Protein AF-A0A942JH20-F1 (afdb_monomer)

Solvent-accessible surface area (backbone atoms only — not comparable to full-atom values): 7041 Å² total; per-residue (Å²): 140,87,87,89,83,89,86,81,83,89,62,93,78,93,52,69,38,96,47,98,85,47,74,64,49,87,51,37,68,58,56,51,49,53,52,55,50,51,51,50,53,52,49,46,57,58,48,54,72,75,47,81,91,45,60,68,64,47,50,53,51,43,52,50,51,47,36,63,50,64,23,53,99,92,36,84,40,81,62,84,74,84,64,80,86,71,89,72,82,85,68,88,77,86,75,80,76,82,73,78,74,84,76,128

Foldseek 3Di:
DDDDDDDDDPDDDDADDPDDVDDGDDDQVVVVVVVLVVLLVVQLVVLCVPDVVPNPVSNVVSVVVSCQACNDPVGHHPDDGDDDDDDDDDDPDDDPDPPPPPPD

Radius of gyration: 20.37 Å; Cα contacts (8 Å, |Δi|>4): 50; chains: 1; bounding box: 49×54×47 Å

Structure (mmCIF, N/CA/C/O backbone):
data_AF-A0A942JH20-F1
#
_entry.id   AF-A0A942JH20-F1
#
loop_
_atom_site.group_PDB
_atom_site.id
_atom_site.type_symbol
_atom_site.label_atom_id
_atom_site.label_alt_id
_atom_site.label_comp_id
_atom_site.label_asym_id
_atom_sit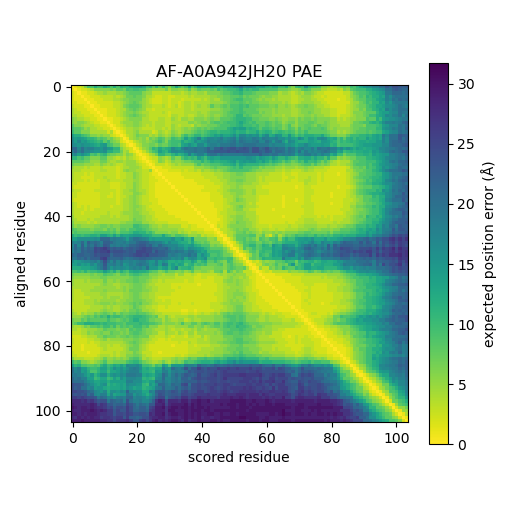e.label_entity_id
_atom_site.label_seq_id
_atom_site.pdbx_PDB_ins_code
_atom_site.Cartn_x
_atom_site.Cartn_y
_atom_site.Cartn_z
_atom_site.occupancy
_atom_site.B_iso_or_equiv
_atom_site.auth_seq_id
_atom_site.auth_comp_id
_atom_site.auth_asym_id
_atom_site.auth_atom_id
_atom_site.pdbx_PDB_model_num
ATOM 1 N N . MET A 1 1 ? 4.452 -18.955 1.477 1.00 82.44 1 MET A N 1
ATOM 2 C CA . MET A 1 1 ? 5.433 -18.293 2.364 1.00 82.44 1 MET A CA 1
ATOM 3 C C . MET A 1 1 ? 4.734 -17.126 3.043 1.00 82.44 1 MET A C 1
ATOM 5 O O . MET A 1 1 ? 4.044 -16.394 2.344 1.00 82.44 1 MET A O 1
ATOM 9 N N . GLN A 1 2 ? 4.859 -16.989 4.364 1.00 90.44 2 GLN A N 1
ATOM 10 C CA . GLN A 1 2 ? 4.233 -15.925 5.157 1.00 90.44 2 GLN A CA 1
ATOM 11 C C . GLN A 1 2 ? 5.321 -15.161 5.914 1.00 90.44 2 GLN A C 1
ATOM 13 O O . GLN A 1 2 ? 6.252 -15.778 6.425 1.00 90.44 2 GLN A O 1
ATOM 18 N N . LEU A 1 3 ? 5.200 -13.835 5.962 1.00 93.94 3 LEU A N 1
ATOM 19 C CA . LEU A 1 3 ? 6.075 -12.947 6.723 1.00 93.94 3 LEU A CA 1
ATOM 20 C C . LEU A 1 3 ? 5.211 -12.178 7.721 1.00 93.94 3 LEU A C 1
ATOM 22 O O . LEU A 1 3 ? 4.195 -11.606 7.327 1.00 93.94 3 LEU A O 1
ATOM 26 N N . ASN A 1 4 ? 5.613 -12.183 8.990 1.00 94.75 4 ASN A N 1
ATOM 27 C CA . ASN A 1 4 ? 4.895 -11.516 10.071 1.00 94.75 4 ASN A CA 1
ATOM 28 C C . ASN A 1 4 ? 5.765 -10.391 10.628 1.00 94.75 4 ASN A C 1
ATOM 30 O O . ASN A 1 4 ? 6.940 -10.606 10.919 1.00 94.75 4 ASN A O 1
ATOM 34 N N . PHE A 1 5 ? 5.171 -9.213 10.785 1.00 94.00 5 PHE A N 1
ATOM 35 C CA . PHE A 1 5 ? 5.822 -8.036 11.346 1.00 94.00 5 PHE A CA 1
ATOM 36 C C . PHE A 1 5 ? 4.928 -7.460 12.439 1.00 94.00 5 PHE A C 1
ATOM 38 O O . PHE A 1 5 ? 3.712 -7.391 12.262 1.00 94.00 5 PHE A O 1
ATOM 45 N N . GLN A 1 6 ? 5.537 -7.036 13.542 1.00 93.25 6 GLN A N 1
ATOM 46 C CA . GLN A 1 6 ? 4.882 -6.232 14.570 1.00 93.25 6 GLN A CA 1
ATOM 47 C C . GLN A 1 6 ? 5.338 -4.784 14.411 1.00 93.25 6 GLN A C 1
ATOM 49 O O . GLN A 1 6 ? 6.513 -4.524 14.150 1.00 93.25 6 GLN A O 1
ATOM 54 N N . GLY A 1 7 ? 4.399 -3.852 14.526 1.00 89.62 7 GLY A N 1
ATOM 55 C CA . GLY A 1 7 ? 4.665 -2.426 14.423 1.00 89.62 7 GLY A CA 1
ATOM 56 C C . GLY A 1 7 ? 3.895 -1.674 15.493 1.00 89.62 7 GLY A C 1
ATOM 57 O O . GLY A 1 7 ? 2.742 -1.997 15.766 1.00 89.62 7 GLY A O 1
ATOM 58 N N . GLU A 1 8 ? 4.535 -0.666 16.075 1.00 89.31 8 GLU A N 1
ATOM 59 C CA . GLU A 1 8 ? 3.927 0.223 17.056 1.00 89.31 8 GLU A CA 1
ATOM 60 C C . GLU A 1 8 ? 3.751 1.616 16.458 1.00 89.31 8 GLU A C 1
ATOM 62 O O . GLU A 1 8 ? 4.598 2.137 15.727 1.00 89.31 8 GLU A O 1
ATOM 67 N N . VAL A 1 9 ? 2.618 2.223 16.782 1.00 86.38 9 VAL A N 1
ATOM 68 C CA . VAL A 1 9 ? 2.283 3.578 16.376 1.00 86.38 9 VAL A CA 1
ATOM 69 C C . VAL A 1 9 ? 2.838 4.533 17.425 1.00 86.38 9 VAL A C 1
ATOM 71 O O . VAL A 1 9 ? 2.282 4.661 18.510 1.00 86.38 9 VAL A O 1
ATOM 74 N N . LEU A 1 10 ? 3.942 5.206 17.100 1.00 88.81 10 LEU A N 1
ATOM 75 C CA . LEU A 1 10 ? 4.611 6.123 18.033 1.00 88.81 10 LEU A CA 1
ATOM 76 C C . LEU A 1 10 ? 3.895 7.473 18.163 1.00 88.81 10 LEU A C 1
ATOM 78 O O . LEU A 1 10 ? 3.968 8.125 19.202 1.00 88.81 10 LEU A O 1
ATOM 82 N N . THR A 1 11 ? 3.225 7.913 17.099 1.00 87.94 11 THR A N 1
ATOM 83 C CA . THR A 1 11 ? 2.515 9.194 17.040 1.00 87.94 11 THR A CA 1
ATOM 84 C C . THR A 1 11 ? 1.057 8.978 16.650 1.00 87.94 11 THR A C 1
ATOM 86 O O . THR A 1 11 ? 0.767 8.059 15.883 1.00 87.94 11 THR A O 1
ATOM 89 N N . PRO A 1 12 ? 0.120 9.815 17.133 1.00 84.81 12 PRO A N 1
ATOM 90 C CA . PRO A 1 12 ? -1.285 9.682 16.766 1.00 84.81 12 PRO A CA 1
ATOM 91 C C . PRO A 1 12 ? -1.478 9.655 15.243 1.00 84.81 12 PRO A C 1
ATOM 93 O O . PRO A 1 12 ? -1.018 10.551 14.533 1.00 84.81 12 PRO A O 1
ATOM 96 N N . MET A 1 13 ? -2.170 8.630 14.742 1.00 83.00 13 MET A N 1
ATOM 97 C CA . MET A 1 13 ? -2.512 8.511 13.324 1.00 83.00 13 MET A CA 1
ATOM 98 C C . MET A 1 13 ? -3.896 9.090 13.047 1.00 83.00 13 MET A C 1
ATOM 100 O O . MET A 1 13 ? -4.849 8.850 13.786 1.00 83.00 13 MET A O 1
ATOM 104 N N . PHE A 1 14 ? -4.023 9.786 11.920 1.00 82.00 14 PHE A N 1
ATOM 105 C CA . PHE A 1 14 ? -5.311 10.222 11.392 1.00 82.00 14 PHE A CA 1
ATOM 106 C C . PHE A 1 14 ? -5.848 9.149 10.448 1.00 82.00 14 PHE A C 1
ATOM 108 O O . PHE A 1 14 ? -5.411 9.040 9.302 1.00 82.00 14 PHE A O 1
ATOM 115 N N . LEU A 1 15 ? -6.775 8.333 10.941 1.00 83.06 15 LEU A N 1
ATOM 116 C CA . LEU A 1 15 ? -7.400 7.262 10.170 1.00 83.06 15 LEU A CA 1
ATOM 117 C C . LEU A 1 15 ? -8.864 7.601 9.891 1.00 83.06 15 LEU A C 1
ATOM 119 O O . LEU A 1 15 ? -9.558 8.162 10.737 1.00 83.06 15 LEU A O 1
ATOM 123 N N . GLY A 1 16 ? -9.329 7.257 8.691 1.00 75.50 16 GLY A N 1
ATOM 124 C CA . GLY A 1 16 ? -10.742 7.333 8.336 1.00 75.50 16 GLY A CA 1
ATOM 125 C C . GLY A 1 16 ? -11.463 6.039 8.704 1.00 75.50 16 GLY A C 1
ATOM 126 O O . GLY A 1 16 ? -10.932 4.954 8.468 1.00 75.50 16 GLY A O 1
ATOM 127 N N . SER A 1 17 ? -12.674 6.154 9.245 1.00 68.62 17 SER A N 1
ATOM 128 C CA . SER A 1 17 ? -13.580 5.013 9.403 1.00 68.62 17 SER A CA 1
ATOM 129 C C . SER A 1 17 ? -14.412 4.790 8.129 1.00 68.62 17 SER A C 1
ATOM 131 O O . SER A 1 17 ? -14.419 5.632 7.229 1.00 68.62 17 SER A O 1
ATOM 133 N N . ALA A 1 18 ? -15.079 3.637 8.014 1.00 70.88 18 ALA A N 1
ATOM 134 C CA . ALA A 1 18 ? -16.004 3.360 6.900 1.00 70.88 18 ALA A CA 1
ATOM 135 C C . ALA A 1 18 ? -17.260 4.208 7.048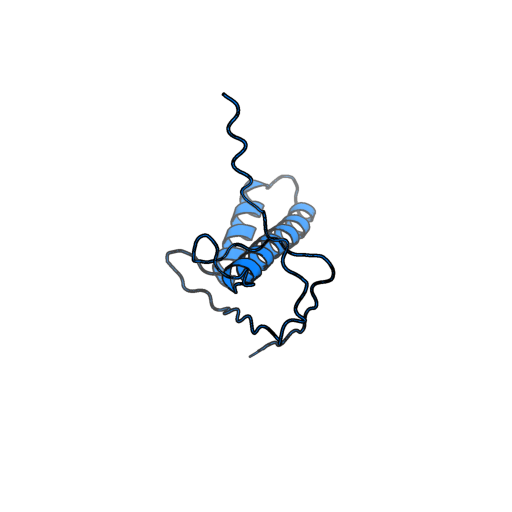 1.00 70.88 18 ALA A C 1
ATOM 137 O O . ALA A 1 18 ? -17.758 4.738 6.059 1.00 70.88 18 ALA A O 1
ATOM 138 N N . ASP A 1 19 ? -17.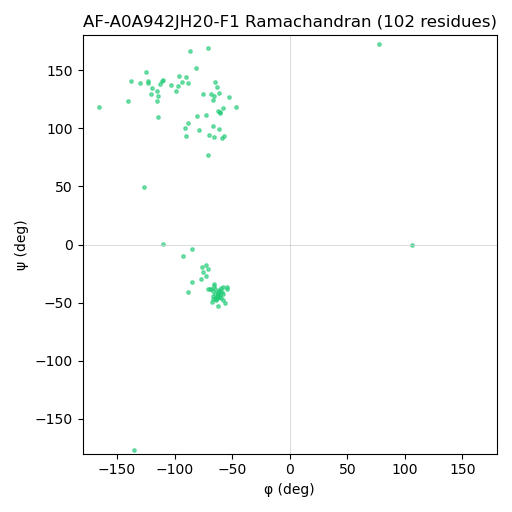703 4.364 8.291 1.00 73.00 19 ASP A N 1
ATOM 139 C CA . ASP A 1 19 ? -18.853 5.168 8.637 1.00 73.00 19 ASP A CA 1
ATOM 140 C C . ASP A 1 19 ? -18.390 6.549 9.088 1.00 73.00 19 ASP A C 1
ATOM 142 O O . ASP A 1 19 ? -17.432 6.703 9.852 1.00 73.00 19 ASP A O 1
ATOM 146 N N . SER A 1 20 ? -19.077 7.585 8.618 1.00 59.50 20 SER A N 1
ATOM 147 C CA . SER A 1 20 ? -18.840 8.958 9.052 1.00 59.50 20 SER A CA 1
ATOM 148 C C . SER A 1 20 ? -19.115 9.085 10.556 1.00 59.50 20 SER A C 1
ATOM 150 O O . SER A 1 20 ? -20.266 9.209 10.966 1.00 59.50 20 SER A O 1
ATOM 152 N N . GLY A 1 21 ? -18.051 9.051 11.365 1.00 63.66 21 GLY A N 1
ATOM 153 C CA . GLY A 1 21 ? -18.107 9.086 12.833 1.00 63.66 21 GLY A CA 1
ATOM 154 C C . GLY A 1 21 ? -17.814 7.752 13.531 1.00 63.66 21 GLY A C 1
ATOM 155 O O . GLY A 1 21 ? -17.837 7.719 14.758 1.00 63.66 21 GLY A O 1
ATOM 156 N N . GLY A 1 22 ? -17.536 6.678 12.783 1.00 66.00 22 GLY A N 1
ATOM 157 C CA . GLY A 1 22 ? -17.118 5.392 13.342 1.00 66.00 22 GLY A CA 1
ATOM 158 C C . GLY A 1 22 ? -15.697 5.420 13.910 1.00 66.00 22 GLY A C 1
ATOM 159 O O . GLY A 1 22 ? -14.936 6.368 13.687 1.00 66.00 22 GLY A O 1
ATOM 160 N N . GLU A 1 23 ? -15.323 4.363 14.634 1.00 73.50 23 GLU A N 1
ATOM 161 C CA . GLU A 1 23 ? -13.981 4.267 15.207 1.00 73.50 23 GLU A CA 1
ATOM 162 C C . GLU A 1 23 ? -12.907 4.220 14.103 1.00 73.50 23 GLU A C 1
ATOM 164 O O . GLU A 1 23 ? -13.086 3.538 13.083 1.00 73.50 23 GLU A O 1
ATOM 169 N N . PRO A 1 24 ? -11.808 4.978 14.259 1.00 77.62 24 PRO A N 1
ATOM 170 C CA . PRO A 1 24 ? -10.697 4.964 13.319 1.00 77.62 24 PRO A CA 1
ATOM 171 C C . PRO A 1 24 ? -9.986 3.604 13.337 1.00 77.62 24 PRO A C 1
ATOM 173 O O . PRO A 1 24 ? -9.482 3.178 14.373 1.00 77.62 24 PRO A O 1
ATOM 176 N N . GLU A 1 25 ? -9.874 2.951 12.178 1.00 82.75 25 GLU A N 1
ATOM 177 C CA . GLU A 1 25 ? -9.207 1.649 12.048 1.00 82.75 25 GLU A CA 1
ATOM 178 C C . GLU A 1 25 ? -8.055 1.674 11.034 1.00 82.75 25 GLU A C 1
ATOM 180 O O . GLU A 1 25 ? -8.124 2.310 9.976 1.00 82.75 25 GLU A O 1
ATOM 185 N N . LEU A 1 26 ? -6.959 0.975 11.352 1.00 86.06 26 LEU A N 1
ATOM 186 C CA . LEU A 1 26 ? -5.848 0.806 10.421 1.00 86.06 26 LEU A CA 1
ATOM 187 C C . LEU A 1 26 ? -6.193 -0.310 9.434 1.00 86.06 26 LEU A C 1
ATOM 189 O O . LEU A 1 26 ? -6.226 -1.487 9.785 1.00 86.06 26 LEU A O 1
ATOM 193 N N . ARG A 1 27 ? -6.415 0.055 8.172 1.00 87.12 27 ARG A N 1
ATOM 194 C CA . ARG A 1 27 ? -6.867 -0.888 7.145 1.00 87.12 27 ARG A CA 1
ATOM 195 C C . ARG A 1 27 ? -5.717 -1.448 6.318 1.00 87.12 27 ARG A C 1
ATOM 197 O O . ARG A 1 27 ? -4.799 -0.723 5.928 1.00 87.12 27 ARG A O 1
ATOM 204 N N . ALA A 1 28 ? -5.833 -2.717 5.927 1.00 92.19 28 ALA A N 1
ATOM 205 C CA . ALA A 1 28 ? -4.875 -3.361 5.029 1.00 92.19 28 ALA A CA 1
ATOM 206 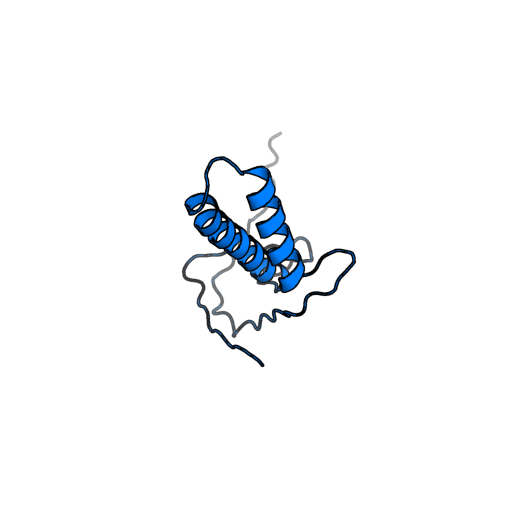C C . ALA A 1 28 ? -4.655 -2.616 3.689 1.00 92.19 28 ALA A C 1
ATOM 208 O O . ALA A 1 28 ? -3.502 -2.529 3.259 1.00 92.19 28 ALA A O 1
ATOM 209 N N . PRO A 1 29 ? -5.676 -2.012 3.034 1.00 91.00 29 PRO A N 1
ATOM 210 C CA . PRO A 1 29 ? -5.470 -1.169 1.856 1.00 91.00 29 PRO A CA 1
ATOM 211 C C . PRO A 1 29 ? -4.545 0.032 2.086 1.00 91.00 29 PRO A C 1
ATOM 213 O O . PRO A 1 29 ? -3.758 0.347 1.195 1.00 91.00 29 PRO A O 1
ATOM 216 N N . SER A 1 30 ? -4.582 0.667 3.262 1.00 90.25 30 SER A N 1
ATOM 217 C CA . SER A 1 30 ? -3.712 1.808 3.583 1.00 90.25 30 SER A CA 1
ATOM 218 C C . SER A 1 30 ? -2.249 1.376 3.663 1.00 90.25 30 SER A C 1
ATOM 220 O O . SER A 1 30 ? -1.387 1.968 3.012 1.00 90.25 30 SER A O 1
ATOM 222 N N . VAL A 1 31 ? -1.977 0.277 4.376 1.00 92.69 31 VAL A N 1
ATOM 223 C CA . VAL A 1 31 ? -0.631 -0.317 4.464 1.00 92.69 31 VAL A CA 1
ATOM 224 C C . VAL A 1 31 ? -0.147 -0.754 3.081 1.00 92.69 31 VAL A C 1
ATOM 226 O O . VAL A 1 31 ? 0.969 -0.439 2.671 1.00 92.69 31 VAL A O 1
ATOM 229 N N . ARG A 1 32 ? -1.010 -1.416 2.306 1.00 93.88 32 ARG A N 1
ATOM 230 C CA . ARG A 1 32 ? -0.717 -1.822 0.927 1.00 93.88 32 ARG A CA 1
ATOM 231 C C . ARG A 1 32 ? -0.378 -0.622 0.036 1.00 93.88 32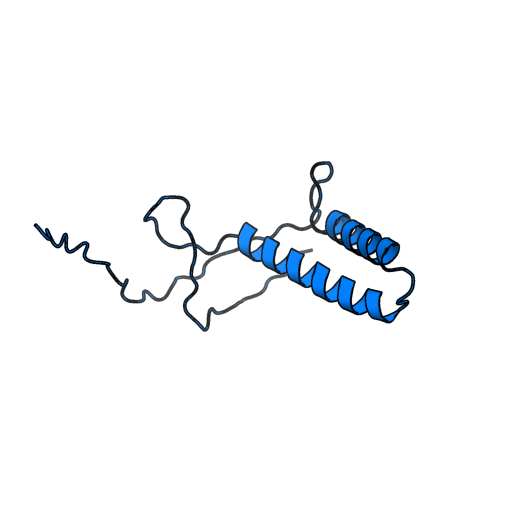 ARG A C 1
ATOM 233 O O . ARG A 1 32 ? 0.540 -0.716 -0.776 1.00 93.88 32 ARG A O 1
ATOM 240 N N . GLY A 1 33 ? -1.090 0.495 0.177 1.00 93.12 33 GLY A N 1
ATOM 241 C CA . GLY A 1 33 ? -0.811 1.740 -0.540 1.00 93.12 33 GLY A CA 1
ATOM 242 C C . GLY A 1 33 ? 0.561 2.319 -0.195 1.00 93.12 33 GLY A C 1
ATOM 243 O O . GLY A 1 33 ? 1.326 2.656 -1.100 1.00 93.12 33 GLY A O 1
ATOM 244 N N . ALA A 1 34 ? 0.910 2.349 1.094 1.00 94.12 34 ALA A N 1
ATOM 245 C CA . ALA A 1 34 ? 2.228 2.781 1.556 1.00 94.12 34 ALA A CA 1
ATOM 246 C C . ALA A 1 34 ? 3.354 1.892 0.999 1.00 94.12 34 ALA A C 1
ATOM 248 O O . ALA A 1 34 ? 4.352 2.405 0.498 1.00 94.12 34 ALA A O 1
ATOM 249 N N . LEU A 1 35 ? 3.173 0.566 0.993 1.00 94.69 35 LEU A N 1
ATOM 250 C CA . LEU A 1 35 ? 4.137 -0.366 0.397 1.00 94.69 35 LEU A CA 1
ATOM 251 C C . LEU A 1 35 ? 4.303 -0.142 -1.116 1.00 94.69 35 LEU A C 1
ATOM 253 O O . LEU A 1 35 ? 5.430 -0.117 -1.607 1.00 94.69 35 LEU A O 1
ATOM 257 N N . ARG A 1 36 ? 3.208 0.079 -1.862 1.00 94.75 36 ARG A N 1
ATOM 258 C CA . ARG A 1 36 ? 3.266 0.425 -3.300 1.00 94.75 36 ARG A CA 1
ATOM 259 C C . ARG A 1 36 ? 4.001 1.738 -3.547 1.00 94.75 36 ARG A C 1
ATOM 261 O O . ARG A 1 36 ? 4.730 1.863 -4.528 1.00 94.75 36 ARG A O 1
ATOM 268 N N . TYR A 1 37 ? 3.794 2.733 -2.689 1.00 95.06 37 TYR A N 1
ATOM 269 C CA . TYR A 1 37 ? 4.517 3.999 -2.759 1.00 95.06 37 TYR A CA 1
ATOM 270 C C . TYR A 1 37 ? 6.022 3.790 -2.558 1.00 95.06 37 TYR A C 1
ATOM 272 O O . TYR A 1 37 ? 6.806 4.180 -3.423 1.00 95.06 37 TYR A O 1
ATOM 280 N N . TRP A 1 38 ? 6.420 3.113 -1.480 1.00 95.31 38 TRP A N 1
ATOM 281 C CA . TRP A 1 38 ? 7.832 2.884 -1.177 1.00 95.31 38 TRP A CA 1
ATOM 282 C C . TRP A 1 38 ? 8.528 1.992 -2.203 1.00 95.31 38 TRP A C 1
ATOM 284 O O . TRP A 1 38 ? 9.669 2.275 -2.557 1.00 95.31 38 TRP A O 1
ATOM 294 N N . LEU A 1 39 ? 7.836 0.992 -2.762 1.00 94.06 39 LEU A N 1
ATOM 295 C CA . LEU A 1 39 ? 8.354 0.220 -3.894 1.00 94.06 39 LEU A CA 1
ATOM 296 C C . LEU A 1 39 ? 8.711 1.142 -5.066 1.00 94.06 39 LEU A C 1
ATOM 298 O O . LEU A 1 39 ? 9.822 1.062 -5.581 1.00 94.06 39 LEU A O 1
ATOM 302 N N . ARG A 1 40 ? 7.794 2.030 -5.476 1.00 91.88 40 ARG A N 1
ATOM 303 C CA . ARG A 1 40 ? 8.045 2.971 -6.580 1.00 91.88 40 ARG A CA 1
ATOM 304 C C . ARG A 1 40 ? 9.192 3.928 -6.273 1.00 91.88 40 ARG A C 1
ATOM 306 O O . ARG A 1 40 ? 9.992 4.192 -7.163 1.00 91.88 40 ARG A O 1
ATOM 313 N N . ALA A 1 41 ? 9.280 4.431 -5.042 1.00 92.12 41 ALA A N 1
ATOM 314 C CA . ALA A 1 41 ? 10.346 5.340 -4.628 1.00 92.12 41 ALA A CA 1
ATOM 315 C C . ALA A 1 41 ? 11.725 4.659 -4.673 1.00 92.12 41 ALA A C 1
ATOM 317 O O . ALA A 1 41 ? 12.661 5.212 -5.245 1.00 92.12 41 ALA A O 1
ATOM 318 N N . LEU A 1 42 ? 11.834 3.440 -4.135 1.00 91.19 42 LEU A N 1
ATOM 319 C CA . LEU A 1 42 ? 13.074 2.662 -4.147 1.00 91.19 42 LEU A CA 1
ATOM 320 C C . LEU A 1 42 ? 13.458 2.236 -5.567 1.00 91.19 42 LEU A C 1
ATOM 322 O O . LEU A 1 42 ? 14.581 2.480 -5.996 1.00 91.19 42 LEU A O 1
ATOM 326 N N . ALA A 1 43 ? 12.521 1.654 -6.320 1.00 88.62 43 ALA A N 1
ATOM 327 C CA . ALA A 1 43 ? 12.771 1.218 -7.690 1.00 88.62 43 ALA A CA 1
ATOM 328 C C . ALA A 1 43 ? 13.124 2.403 -8.602 1.00 88.62 43 ALA A C 1
ATOM 330 O O . ALA A 1 43 ? 14.053 2.307 -9.398 1.00 88.62 43 ALA A O 1
ATOM 331 N N . GLY A 1 44 ? 12.427 3.534 -8.459 1.00 86.00 44 GLY A N 1
ATOM 332 C CA . GLY A 1 44 ? 12.732 4.77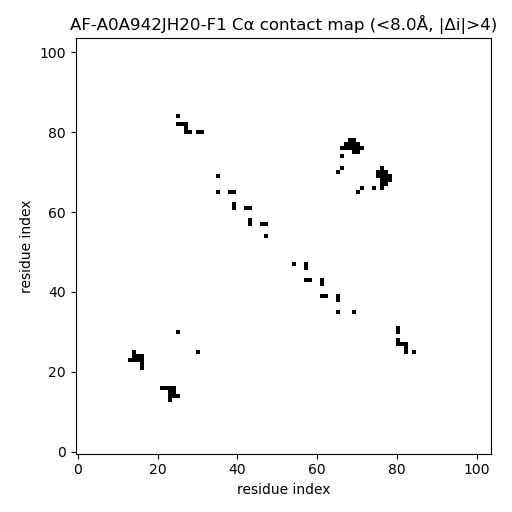0 -9.176 1.00 86.00 44 GLY A CA 1
ATOM 333 C C . GLY A 1 44 ? 14.109 5.326 -8.821 1.00 86.00 44 GLY A C 1
ATOM 334 O O . GLY A 1 44 ? 14.878 5.637 -9.723 1.00 86.00 44 GLY A O 1
ATOM 335 N N . GLY A 1 45 ? 14.453 5.383 -7.530 1.00 85.25 45 GLY A N 1
ATOM 336 C CA . GLY A 1 45 ? 15.755 5.866 -7.067 1.00 85.25 45 GLY A CA 1
ATOM 337 C C . GLY A 1 45 ? 16.927 5.022 -7.569 1.00 85.25 45 GLY A C 1
ATOM 338 O O . GLY A 1 45 ? 17.903 5.576 -8.063 1.00 85.25 45 GLY A O 1
ATOM 339 N N . ILE A 1 46 ? 16.805 3.691 -7.511 1.00 82.81 46 ILE A N 1
ATOM 340 C CA . ILE A 1 46 ? 17.828 2.767 -8.026 1.00 82.81 46 ILE A CA 1
ATOM 341 C C . ILE A 1 46 ? 17.963 2.921 -9.548 1.00 82.81 46 ILE A C 1
ATOM 343 O O . ILE A 1 46 ? 19.061 3.087 -10.059 1.00 82.81 46 ILE A O 1
ATOM 347 N N . ARG A 1 47 ? 16.845 2.932 -10.284 1.00 73.75 47 ARG A N 1
ATOM 348 C CA . ARG A 1 47 ? 16.854 2.960 -11.759 1.00 73.75 47 ARG A CA 1
ATOM 349 C C . ARG A 1 47 ? 17.271 4.300 -12.354 1.00 73.75 47 ARG A C 1
ATOM 351 O O . ARG A 1 47 ? 17.762 4.336 -13.476 1.00 73.75 47 ARG A O 1
ATOM 358 N N . TRP A 1 48 ? 17.059 5.406 -11.644 1.00 66.25 48 TRP A N 1
ATOM 359 C CA . TRP A 1 48 ? 17.552 6.719 -12.068 1.00 66.25 48 TRP A CA 1
ATOM 360 C C . TRP A 1 48 ? 19.065 6.876 -11.903 1.00 66.25 48 TRP A C 1
ATOM 362 O O . TRP A 1 48 ? 19.629 7.766 -12.533 1.00 66.25 48 TRP A O 1
ATOM 372 N N . ALA A 1 49 ? 19.718 6.022 -11.109 1.00 64.00 49 ALA A N 1
ATOM 373 C CA . ALA A 1 49 ? 21.172 6.013 -10.989 1.00 64.00 49 ALA A CA 1
ATOM 374 C C . ALA A 1 49 ? 21.872 5.380 -12.208 1.00 64.00 49 ALA A C 1
ATOM 376 O O . ALA A 1 49 ? 23.026 5.708 -12.470 1.00 64.00 49 ALA A O 1
ATOM 377 N N . ASP A 1 50 ? 21.179 4.516 -12.960 1.00 63.69 50 ASP A N 1
ATOM 378 C CA . ASP A 1 50 ? 21.798 3.701 -14.012 1.00 63.69 50 ASP A CA 1
ATOM 379 C C . ASP A 1 50 ? 21.920 4.420 -15.371 1.00 63.69 50 ASP A C 1
ATOM 381 O O . ASP A 1 50 ? 22.875 4.164 -16.099 1.00 63.69 50 ASP A O 1
ATOM 385 N N . ASP A 1 51 ? 20.989 5.318 -15.737 1.00 61.31 51 ASP A N 1
ATOM 386 C CA . ASP A 1 51 ? 21.091 6.125 -16.970 1.00 61.31 51 ASP A CA 1
ATOM 387 C C . ASP A 1 51 ? 20.101 7.311 -16.980 1.00 61.31 51 ASP A C 1
ATOM 389 O O . ASP A 1 51 ? 18.876 7.131 -16.956 1.00 61.31 51 ASP A O 1
ATOM 393 N N . ILE A 1 52 ? 20.620 8.544 -17.036 1.00 62.00 52 ILE A N 1
ATOM 394 C CA . ILE A 1 52 ? 19.815 9.779 -17.006 1.00 62.00 52 ILE A CA 1
ATOM 395 C C . ILE A 1 52 ? 19.114 10.060 -18.345 1.00 62.00 52 ILE A C 1
ATOM 397 O O . ILE A 1 52 ? 18.124 10.796 -18.378 1.00 62.00 52 ILE A O 1
ATOM 401 N N . ASN A 1 53 ? 19.591 9.458 -19.442 1.00 63.31 53 ASN A N 1
ATOM 402 C CA . ASN A 1 53 ? 19.108 9.739 -20.796 1.00 63.31 53 ASN A CA 1
ATOM 403 C C . ASN A 1 53 ? 17.864 8.927 -21.184 1.00 63.31 53 ASN A C 1
ATOM 405 O O . ASN A 1 53 ? 17.289 9.158 -22.246 1.00 63.31 53 ASN A O 1
ATOM 409 N N . VAL A 1 54 ? 17.405 8.010 -20.324 1.00 67.81 54 VAL A N 1
ATOM 410 C CA . VAL A 1 54 ? 16.322 7.068 -20.654 1.00 67.81 54 VAL A CA 1
ATOM 411 C C . VAL A 1 54 ? 15.189 7.098 -19.618 1.00 67.81 54 VAL A C 1
ATOM 413 O O . VAL A 1 54 ? 14.727 6.078 -19.100 1.00 67.81 54 VAL A O 1
ATOM 416 N N . ARG A 1 55 ? 14.717 8.308 -19.294 1.00 64.88 55 ARG A N 1
ATOM 417 C CA . ARG A 1 55 ? 13.689 8.545 -18.260 1.00 64.88 55 ARG A CA 1
ATOM 418 C C . ARG A 1 55 ? 12.384 7.788 -18.524 1.00 64.88 55 ARG A C 1
ATOM 420 O O . ARG A 1 55 ? 11.831 7.202 -17.595 1.00 64.88 55 ARG A O 1
ATOM 427 N N . GLU A 1 56 ? 11.908 7.768 -19.768 1.00 68.06 56 GLU A N 1
ATOM 428 C CA . GLU A 1 56 ? 10.648 7.101 -20.135 1.00 68.06 56 GLU A CA 1
ATOM 429 C C . GLU A 1 56 ? 10.733 5.579 -19.966 1.00 68.06 56 GLU A C 1
ATOM 431 O O . GLU A 1 56 ? 9.862 4.972 -19.343 1.00 68.06 56 GLU A O 1
ATOM 436 N N . THR A 1 57 ? 11.827 4.955 -20.413 1.00 72.25 57 THR A N 1
ATOM 437 C CA . THR A 1 57 ? 12.031 3.507 -20.258 1.00 72.25 57 THR A CA 1
ATOM 438 C C . THR A 1 57 ? 12.171 3.101 -18.791 1.00 72.25 57 THR A C 1
ATOM 440 O O . THR A 1 57 ? 11.701 2.032 -18.398 1.00 72.25 57 THR A O 1
ATOM 443 N N . ASN A 1 58 ? 12.763 3.952 -17.951 1.00 80.19 58 ASN A N 1
ATOM 444 C CA . ASN A 1 58 ? 12.886 3.684 -16.519 1.00 80.19 58 ASN A CA 1
ATOM 445 C C . ASN A 1 58 ? 11.532 3.740 -15.798 1.00 80.19 58 ASN A C 1
ATOM 447 O O . ASN A 1 58 ? 11.259 2.891 -14.948 1.00 80.19 58 ASN A O 1
ATOM 451 N N . LEU A 1 59 ? 10.649 4.668 -16.177 1.00 85.25 59 LEU A N 1
ATOM 452 C CA . LEU A 1 59 ? 9.292 4.735 -15.630 1.00 85.25 59 LEU A CA 1
ATOM 453 C C . LEU A 1 59 ? 8.456 3.506 -16.002 1.00 85.25 59 LEU A C 1
ATOM 455 O O . LEU A 1 59 ? 7.769 2.956 -15.139 1.00 85.25 59 LEU A O 1
ATOM 459 N N . GLU A 1 60 ? 8.534 3.043 -17.250 1.00 88.00 60 GLU A N 1
ATOM 460 C CA . GLU A 1 60 ? 7.805 1.843 -17.674 1.00 88.00 60 GLU A CA 1
ATOM 461 C C . GLU A 1 60 ? 8.298 0.582 -16.955 1.00 88.00 60 GLU A C 1
ATOM 463 O O . GLU A 1 60 ? 7.485 -0.230 -16.512 1.00 88.00 60 GLU A O 1
ATOM 468 N N . LYS A 1 61 ? 9.610 0.458 -16.715 1.00 87.44 61 LYS A N 1
ATOM 469 C CA . LYS A 1 61 ? 10.168 -0.631 -15.895 1.00 87.44 61 LYS A CA 1
ATOM 470 C C . LYS A 1 61 ? 9.616 -0.618 -14.465 1.00 87.44 61 LYS A C 1
ATOM 472 O O . LYS A 1 61 ? 9.177 -1.657 -13.979 1.00 87.44 61 LYS A O 1
ATOM 477 N N . VAL A 1 62 ? 9.575 0.547 -13.810 1.00 90.62 62 VAL A N 1
ATOM 478 C CA . VAL A 1 62 ? 9.023 0.676 -12.446 1.00 90.62 62 VAL A CA 1
ATOM 479 C C . VAL A 1 62 ? 7.537 0.306 -12.411 1.00 90.62 62 VAL A C 1
ATOM 481 O O . VAL A 1 62 ? 7.109 -0.452 -11.539 1.00 90.62 62 VAL A O 1
ATOM 484 N N . LYS A 1 63 ? 6.741 0.775 -13.383 1.00 90.56 63 LYS A N 1
ATOM 485 C CA . LYS A 1 63 ? 5.322 0.394 -13.498 1.00 90.56 63 LYS A CA 1
ATOM 486 C C . LYS A 1 63 ? 5.155 -1.113 -13.695 1.00 90.56 63 LYS A C 1
ATOM 488 O O . LYS A 1 63 ? 4.233 -1.705 -13.133 1.00 90.56 63 LYS A O 1
ATOM 493 N N . GLN A 1 64 ? 6.018 -1.736 -14.494 1.00 90.88 64 GLN A N 1
ATOM 494 C CA . GLN A 1 64 ? 5.947 -3.167 -14.771 1.00 90.88 64 GLN A CA 1
ATOM 495 C C . GLN A 1 64 ? 6.240 -4.013 -13.525 1.00 90.88 64 GLN A C 1
ATOM 497 O O . GLN A 1 64 ? 5.548 -5.003 -13.265 1.00 90.88 64 GLN A O 1
ATOM 502 N N . GLU A 1 65 ? 7.218 -3.607 -12.719 1.00 90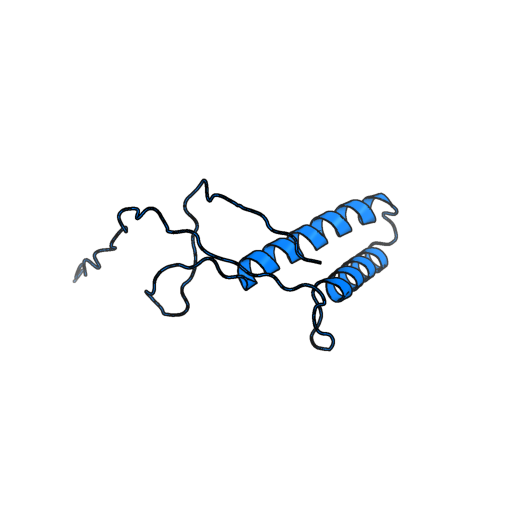.50 65 GLU A N 1
ATOM 503 C CA . GLU A 1 65 ? 7.519 -4.252 -11.437 1.00 90.50 65 GLU A CA 1
ATOM 504 C C . GLU A 1 65 ? 6.378 -4.093 -10.438 1.00 90.50 65 GLU A C 1
ATOM 506 O O . GLU A 1 65 ? 5.939 -5.075 -9.833 1.00 90.50 65 GLU A O 1
ATOM 511 N N . GLU A 1 66 ? 5.832 -2.881 -10.318 1.00 93.94 66 GLU A N 1
ATOM 512 C CA . GLU A 1 66 ? 4.686 -2.625 -9.452 1.00 93.94 66 GLU A CA 1
ATOM 513 C C . GLU A 1 66 ? 3.493 -3.511 -9.832 1.00 93.94 66 GLU A C 1
ATOM 515 O O . GLU A 1 66 ? 2.912 -4.170 -8.966 1.00 93.94 66 GLU A O 1
ATOM 520 N N . ARG A 1 67 ? 3.153 -3.585 -11.127 1.00 93.94 67 ARG A N 1
ATOM 521 C CA . ARG A 1 67 ? 2.076 -4.451 -11.634 1.00 93.94 67 ARG A CA 1
ATOM 522 C C . ARG A 1 67 ? 2.327 -5.923 -11.337 1.00 93.94 67 ARG A C 1
ATOM 524 O O . ARG A 1 67 ? 1.389 -6.654 -11.032 1.00 93.94 67 ARG A O 1
ATOM 531 N N . THR A 1 68 ? 3.576 -6.366 -11.418 1.00 92.94 68 THR A N 1
ATOM 532 C CA . THR A 1 68 ? 3.934 -7.765 -11.167 1.00 92.94 68 THR A CA 1
ATOM 533 C C . THR A 1 68 ? 3.754 -8.144 -9.697 1.00 92.94 68 THR A C 1
ATOM 535 O O . THR A 1 68 ? 3.270 -9.238 -9.412 1.00 92.94 68 THR A O 1
ATOM 538 N N . LEU A 1 69 ? 4.080 -7.240 -8.769 1.00 92.75 69 LEU A N 1
ATOM 539 C CA . LEU A 1 69 ? 4.016 -7.502 -7.328 1.00 92.75 69 LEU A CA 1
ATOM 540 C C . LEU A 1 69 ? 2.648 -7.200 -6.704 1.00 92.75 69 LEU A C 1
ATOM 542 O O . LEU A 1 69 ? 2.171 -7.967 -5.868 1.00 92.75 69 LEU A O 1
ATOM 546 N N . PHE A 1 70 ? 2.009 -6.100 -7.105 1.00 93.69 70 PHE A N 1
ATOM 547 C CA . PHE A 1 70 ? 0.763 -5.605 -6.509 1.00 93.69 70 PHE A CA 1
ATOM 548 C C . PHE A 1 70 ? -0.465 -5.736 -7.412 1.00 93.69 70 PHE A C 1
ATOM 550 O O . PHE A 1 70 ? -1.570 -5.379 -6.985 1.00 93.69 70 PHE A O 1
ATOM 557 N N . GLY A 1 71 ? -0.299 -6.273 -8.617 1.00 92.38 71 GLY A N 1
ATOM 558 C CA . GLY A 1 71 ? -1.375 -6.464 -9.579 1.00 92.38 71 GLY A CA 1
ATOM 559 C C . GLY A 1 71 ? -1.789 -5.191 -10.325 1.00 92.38 71 GLY A C 1
ATOM 560 O O . GLY A 1 71 ? -1.364 -4.069 -10.026 1.00 92.38 71 GLY A O 1
ATOM 561 N N . SER A 1 72 ? -2.663 -5.400 -11.303 1.00 91.25 72 SER A N 1
ATOM 562 C CA . SER A 1 72 ? -3.339 -4.395 -12.126 1.00 91.25 72 SER A CA 1
ATOM 563 C C . SER A 1 72 ? -4.826 -4.744 -12.248 1.00 91.25 72 SER A C 1
ATOM 565 O O . SER A 1 72 ? -5.284 -5.725 -11.665 1.00 91.25 72 SER A O 1
ATOM 567 N N . THR A 1 73 ? -5.583 -3.962 -13.018 1.00 90.19 73 THR A N 1
ATOM 568 C CA . THR A 1 73 ? -6.981 -4.277 -13.356 1.00 90.19 73 THR A CA 1
ATOM 569 C C . THR A 1 73 ? -7.118 -5.667 -13.987 1.00 90.19 73 THR A C 1
ATOM 571 O O . THR A 1 73 ? -8.046 -6.398 -13.663 1.00 90.19 73 THR A O 1
ATOM 574 N N . ASP A 1 74 ? -6.143 -6.064 -14.808 1.00 91.00 74 ASP A N 1
ATOM 575 C CA . ASP A 1 74 ? -6.170 -7.324 -15.566 1.00 91.00 74 ASP A CA 1
ATOM 576 C C . ASP A 1 74 ? -5.480 -8.491 -14.843 1.00 91.00 74 ASP A C 1
ATOM 578 O O . ASP A 1 74 ? -5.548 -9.637 -15.287 1.00 91.00 74 ASP A O 1
ATOM 582 N N . ARG A 1 75 ? -4.771 -8.224 -13.736 1.00 90.69 75 ARG A N 1
ATOM 583 C CA . ARG A 1 75 ? -3.966 -9.234 -13.038 1.00 90.69 75 ARG A CA 1
ATOM 584 C C . ARG A 1 75 ? -4.061 -9.098 -11.528 1.00 90.69 75 ARG A C 1
ATOM 586 O O . ARG A 1 75 ? -3.658 -8.091 -10.948 1.00 90.69 75 ARG A O 1
ATOM 593 N N . ARG A 1 76 ? -4.470 -10.183 -10.867 1.00 91.44 76 ARG A N 1
ATOM 594 C CA . ARG A 1 76 ? -4.467 -10.275 -9.404 1.00 91.44 76 ARG A CA 1
ATOM 595 C C . ARG A 1 76 ? -3.043 -10.215 -8.846 1.00 91.44 76 ARG A C 1
ATOM 597 O O . ARG A 1 76 ? -2.119 -10.842 -9.356 1.00 91.44 76 ARG A O 1
ATOM 604 N N . SER A 1 77 ? -2.904 -9.495 -7.741 1.00 93.38 77 SER A N 1
ATOM 605 C CA . SER A 1 77 ? -1.681 -9.438 -6.944 1.00 93.38 77 SER A CA 1
ATOM 606 C C . SER A 1 77 ? -1.283 -10.805 -6.382 1.00 93.38 77 SER A C 1
ATOM 608 O O . SER A 1 77 ? -2.118 -11.426 -5.720 1.00 93.38 77 SER A O 1
ATOM 610 N N . PRO A 1 78 ? -0.020 -11.241 -6.533 1.00 93.12 78 PRO A N 1
ATOM 611 C CA . PRO A 1 78 ? 0.492 -12.413 -5.827 1.00 93.12 78 PRO A CA 1
ATOM 612 C C . PRO A 1 78 ? 0.674 -12.167 -4.318 1.00 93.12 78 PRO A C 1
ATOM 614 O O . PRO A 1 78 ? 0.691 -13.119 -3.544 1.00 93.12 78 PRO A O 1
ATOM 617 N N . VAL A 1 79 ? 0.784 -10.903 -3.881 1.00 92.50 79 VAL A N 1
ATOM 618 C CA . VAL A 1 79 ? 0.953 -10.535 -2.464 1.00 92.50 79 VAL A CA 1
ATOM 619 C C . VAL A 1 79 ? -0.379 -10.123 -1.828 1.00 92.50 79 VAL A C 1
ATOM 621 O O . VAL A 1 79 ? -1.105 -9.276 -2.369 1.00 92.50 79 VAL A O 1
ATOM 624 N N . SER A 1 80 ? -0.668 -10.684 -0.651 1.00 93.44 80 SER A N 1
ATOM 625 C CA . SER A 1 80 ? -1.791 -10.300 0.213 1.00 93.44 80 SER A CA 1
ATOM 626 C C . SER A 1 80 ? -1.263 -9.660 1.495 1.00 93.44 80 SER A C 1
ATOM 628 O O . SER A 1 80 ? -0.276 -10.128 2.053 1.00 93.44 80 SER A O 1
ATOM 630 N N . VAL A 1 81 ? -1.912 -8.584 1.941 1.00 93.88 81 VAL A N 1
ATOM 631 C CA . VAL A 1 81 ? -1.570 -7.869 3.178 1.00 93.88 81 VAL A CA 1
ATOM 632 C C . VAL A 1 81 ? -2.733 -8.047 4.140 1.00 93.88 81 VAL A C 1
ATOM 634 O O . VAL A 1 81 ? -3.874 -7.778 3.765 1.00 93.88 81 VAL A O 1
ATOM 637 N N . LEU A 1 82 ? -2.434 -8.491 5.355 1.00 93.56 82 LEU A N 1
ATOM 638 C CA . LEU A 1 82 ? -3.383 -8.604 6.454 1.00 93.56 82 LEU A CA 1
ATOM 639 C C . LEU A 1 82 ? -2.894 -7.711 7.592 1.00 93.56 82 LEU A C 1
ATOM 641 O O . LEU A 1 82 ? -1.706 -7.706 7.903 1.00 93.56 82 LEU A O 1
ATOM 645 N N . VAL A 1 83 ? -3.811 -6.951 8.182 1.00 91.81 83 VAL A N 1
ATOM 646 C CA . VAL A 1 83 ? -3.551 -6.133 9.367 1.00 91.81 83 VAL A CA 1
ATOM 647 C C . VAL A 1 83 ? -4.398 -6.705 10.485 1.00 91.81 83 VAL A C 1
ATOM 649 O O . VAL A 1 83 ? -5.609 -6.841 10.325 1.00 91.81 83 VAL A O 1
ATOM 652 N N . ILE A 1 84 ? -3.744 -7.071 11.582 1.00 90.38 84 ILE A N 1
ATOM 653 C CA . ILE A 1 84 ? -4.393 -7.570 12.788 1.00 90.38 84 ILE A CA 1
ATOM 654 C C . ILE A 1 84 ? -4.122 -6.521 13.864 1.00 90.38 84 ILE A C 1
ATOM 656 O O . ILE A 1 84 ? -2.959 -6.348 14.233 1.00 90.38 84 ILE A O 1
ATOM 660 N N . PRO A 1 85 ? -5.139 -5.767 14.309 1.00 83.56 85 PRO A N 1
ATOM 661 C CA . PRO A 1 85 ? -4.964 -4.863 15.430 1.00 83.56 85 PRO A CA 1
ATOM 662 C C . PRO A 1 85 ? -4.749 -5.688 16.701 1.00 83.56 85 PRO A C 1
ATOM 664 O O . PRO A 1 85 ? -5.509 -6.611 16.990 1.00 83.56 85 PRO A O 1
ATOM 667 N N . GLU A 1 86 ? -3.706 -5.352 17.447 1.00 82.06 86 GLU A N 1
ATOM 668 C CA . GLU A 1 86 ? -3.571 -5.772 18.839 1.00 82.06 86 GLU A CA 1
ATOM 669 C C . GLU A 1 86 ? -4.407 -4.823 19.712 1.00 82.06 86 GLU A C 1
ATOM 671 O O . GLU A 1 86 ? -4.659 -3.682 19.307 1.00 82.06 86 GLU A O 1
ATOM 676 N N . GLU A 1 87 ? -4.900 -5.299 20.861 1.00 70.06 87 GLU A N 1
ATOM 677 C CA . GLU A 1 87 ? -5.781 -4.527 21.749 1.00 70.06 87 GLU A CA 1
ATOM 678 C C . GLU A 1 87 ? -5.232 -3.112 21.978 1.00 70.06 87 GLU A C 1
ATOM 680 O O . GLU A 1 87 ? -4.124 -2.914 22.485 1.00 70.06 87 GLU A O 1
ATOM 685 N N . GLN A 1 88 ? -6.003 -2.104 21.562 1.00 62.78 88 GLN A N 1
ATOM 686 C CA . GLN A 1 88 ? -5.559 -0.724 21.672 1.00 62.78 88 GLN A CA 1
ATOM 687 C C . GLN A 1 88 ? -5.655 -0.264 23.123 1.00 62.78 88 GLN A C 1
ATOM 689 O O . GLN A 1 88 ? -6.713 -0.342 23.749 1.00 62.78 88 GLN A O 1
ATOM 694 N N . LYS A 1 89 ? -4.568 0.314 23.644 1.00 58.69 89 LYS A N 1
ATOM 695 C CA . LYS A 1 89 ? -4.641 1.131 24.858 1.00 58.69 89 LYS A CA 1
ATOM 696 C C . LYS A 1 89 ? -5.573 2.307 24.561 1.00 58.69 89 LYS A C 1
ATOM 698 O O . LYS A 1 89 ? -5.270 3.141 23.712 1.00 58.69 89 LYS A O 1
ATOM 703 N N . THR A 1 90 ? -6.720 2.360 25.228 1.00 54.97 90 THR A N 1
ATOM 704 C CA . THR A 1 90 ? -7.692 3.444 25.068 1.00 54.97 90 THR A CA 1
ATOM 705 C C . THR A 1 90 ? -7.076 4.772 25.491 1.00 54.97 90 THR A C 1
ATOM 707 O O . THR A 1 90 ? -6.778 4.980 26.667 1.00 54.97 90 THR A O 1
ATOM 710 N N . PHE A 1 91 ? -6.921 5.687 24.538 1.00 57.91 91 PHE A N 1
ATOM 711 C CA . PHE A 1 91 ? -6.640 7.091 24.816 1.00 57.91 91 PHE A CA 1
ATOM 712 C C . PHE A 1 91 ? -7.967 7.852 24.947 1.00 57.91 91 PHE A C 1
ATOM 714 O O . PHE A 1 91 ? -8.923 7.525 24.237 1.00 57.91 91 PHE A O 1
ATOM 721 N N . PRO A 1 92 ? -8.068 8.859 25.835 1.00 59.50 92 PRO A N 1
ATOM 722 C CA . PRO A 1 92 ? -9.283 9.655 25.955 1.00 59.50 92 PRO A CA 1
ATOM 723 C C . PRO A 1 92 ? -9.616 10.299 24.604 1.00 59.50 92 PRO A C 1
ATOM 725 O O . PRO A 1 92 ? -8.835 11.081 24.062 1.00 59.50 92 PRO A O 1
ATOM 728 N N . GLN A 1 93 ? -10.774 9.947 24.043 1.00 59.72 93 GLN A N 1
ATOM 729 C CA . GLN A 1 93 ? -11.231 10.510 22.776 1.00 59.72 93 GLN A CA 1
ATOM 730 C C . GLN A 1 93 ? -11.502 12.008 22.944 1.00 59.72 93 GLN A C 1
ATOM 732 O O . GLN A 1 93 ? -12.273 12.424 23.812 1.00 59.72 93 GLN A O 1
ATOM 737 N N . PHE A 1 94 ? -10.909 12.823 22.070 1.00 59.91 94 PHE A N 1
ATOM 738 C CA . PHE A 1 94 ? -11.247 14.237 21.967 1.00 59.91 94 PHE A CA 1
ATOM 739 C C . PHE A 1 94 ? -12.650 14.372 21.360 1.00 59.91 94 PHE A C 1
ATOM 741 O O . PHE A 1 94 ? -12.829 14.351 20.140 1.00 59.91 94 PHE A O 1
ATOM 748 N N . LYS A 1 95 ? -13.671 14.485 22.213 1.00 60.53 95 LYS A N 1
ATOM 749 C CA . LYS A 1 95 ? -15.032 14.797 21.774 1.00 60.53 95 LYS A CA 1
ATOM 750 C C . LYS A 1 95 ? -15.084 16.264 21.364 1.00 60.53 95 LYS A C 1
ATOM 752 O O . LYS A 1 95 ? -14.999 17.156 22.202 1.00 60.53 95 LYS A O 1
ATOM 757 N N . ARG A 1 96 ? -15.251 16.523 20.065 1.00 55.06 96 ARG A N 1
ATO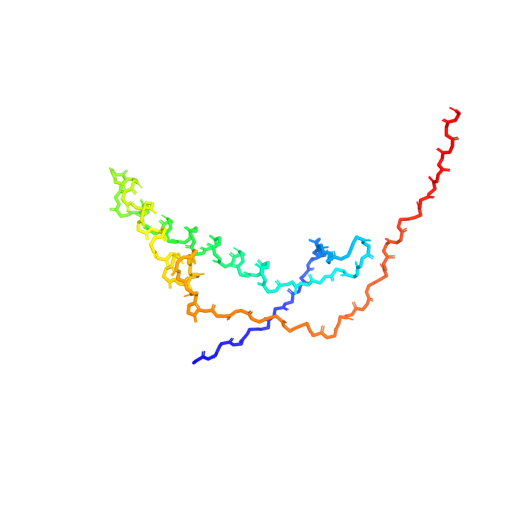M 758 C CA . ARG A 1 96 ? -15.679 17.844 19.595 1.00 55.06 96 ARG A CA 1
ATOM 759 C C . ARG A 1 96 ? -17.107 18.078 20.075 1.00 55.06 96 ARG A C 1
ATOM 761 O O . ARG 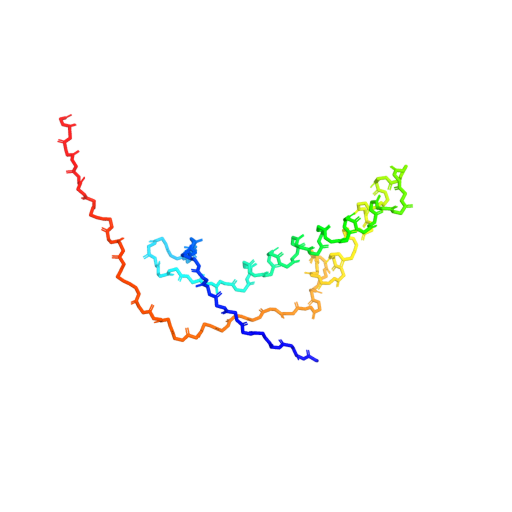A 1 96 ? -18.051 17.563 19.480 1.00 55.06 96 ARG A O 1
ATOM 768 N N . GLU A 1 97 ? -17.262 18.869 21.126 1.00 58.69 97 GLU A N 1
ATOM 769 C CA . GLU A 1 97 ? -18.541 19.497 21.433 1.00 58.69 97 GLU A CA 1
ATOM 770 C C . GLU A 1 97 ? -18.901 20.395 20.245 1.00 58.69 97 GLU A C 1
ATOM 772 O O . GLU A 1 97 ? -18.213 21.375 19.949 1.00 58.69 97 GLU A O 1
ATOM 777 N N . ARG A 1 98 ? -19.959 20.042 19.506 1.00 53.22 98 ARG A N 1
ATOM 778 C CA . ARG A 1 98 ? -20.600 20.986 18.589 1.00 53.22 98 ARG A CA 1
ATOM 779 C C . ARG A 1 98 ? -21.316 22.018 19.454 1.00 53.22 98 ARG A C 1
ATOM 781 O O . ARG A 1 98 ? -22.525 21.947 19.629 1.00 53.22 98 ARG A O 1
ATOM 788 N N . ALA A 1 99 ? -20.564 22.958 20.015 1.00 52.06 99 ALA A N 1
ATOM 789 C CA . ALA A 1 99 ? -21.134 24.203 20.489 1.00 52.06 99 ALA A CA 1
ATOM 790 C C . ALA A 1 99 ? -21.630 24.941 19.241 1.00 52.06 99 ALA A C 1
ATOM 792 O O . ALA A 1 99 ? -20.857 25.610 18.553 1.00 52.06 99 ALA A O 1
ATOM 793 N N . GLY A 1 100 ? -22.904 24.732 18.902 1.00 53.75 100 GLY A N 1
ATOM 794 C CA . GLY A 1 100 ? -23.644 25.629 18.033 1.00 53.75 100 GLY A CA 1
ATOM 795 C C . GLY A 1 100 ? -23.602 27.000 18.683 1.00 53.75 100 GLY A C 1
ATOM 796 O O . GLY A 1 100 ? -24.368 27.289 19.595 1.00 53.75 100 GLY A O 1
ATOM 797 N N . LYS A 1 101 ? -22.622 27.813 18.294 1.00 51.34 101 LYS A N 1
ATOM 798 C CA . LYS A 1 101 ? -22.692 29.237 18.553 1.00 51.34 101 LYS A CA 1
ATOM 799 C C . LYS A 1 101 ? -23.632 29.797 17.502 1.00 51.34 101 LYS A C 1
ATOM 801 O O . LYS A 1 101 ? -23.220 30.010 16.363 1.00 51.34 101 LYS A O 1
ATOM 806 N N . ASP A 1 102 ? -24.880 29.980 17.913 1.00 50.31 102 ASP A N 1
ATOM 807 C CA . ASP A 1 102 ? -25.819 30.884 17.267 1.00 50.31 102 ASP A CA 1
ATOM 808 C C . ASP A 1 102 ? -25.200 32.285 17.312 1.00 50.31 102 ASP A C 1
ATOM 810 O O . ASP A 1 102 ? -25.297 33.018 18.296 1.00 50.31 102 ASP A O 1
ATOM 814 N N . TYR A 1 103 ? -24.461 32.625 16.262 1.00 53.16 103 TYR A N 1
ATOM 815 C CA . TYR A 1 103 ? -24.126 34.004 15.964 1.00 53.16 103 TYR A CA 1
ATOM 816 C C . TYR A 1 103 ? -25.234 34.531 15.057 1.00 53.16 103 TYR A C 1
ATOM 818 O O . TYR A 1 103 ? -25.144 34.333 13.852 1.00 53.16 103 TYR A O 1
ATOM 826 N N . LEU A 1 104 ? -26.237 35.145 15.700 1.00 45.84 104 LEU A N 1
ATOM 827 C CA . LEU A 1 104 ? -27.229 36.105 15.182 1.00 45.84 104 LEU A CA 1
ATOM 828 C C . LEU A 1 104 ? -27.901 35.784 13.836 1.00 45.84 104 LEU A C 1
ATOM 830 O O . LEU A 1 104 ? -27.250 35.925 12.780 1.00 45.84 104 LEU A O 1
#

pLDDT: mean 79.97, std 14.43, range [45.84, 95.31]

Secondary structure (DSSP, 8-state):
----------S------SSTTSPP---HHHHHHHHHHHHHHHHHHHHHHH-TT-HHHHHHHHHHHHHHHH-BTTB--S------PPPP--PPP-----------

Mean predicted aligned error: 10.22 Å

Sequence (104 aa):
MQLNFQGEVLTPMFLGSADSGGEPELRAPSVRGALRYWLRALAGGIRWADDINVRETNLEKVKQEERTLFGSTDRRSPVSVLVIPEEQKTFPQFKRERAGKDYL